Protein AF-A0A4Q3HAH0-F1 (afdb_monomer_lite)

Secondary structure (DSSP, 8-state):
-PPPHHHHHHHHHHHHHHHHHHHTTTT--HHHHHHHHHHHHS-GGG-SHHHHHHHHT--HHHHHHHHHHHHHTT--

Sequence (76 aa):
MTPTAIALADLLELLARMLHARGYQHDMFPAQWTALRYFSKAKRDLCTASELARFQGMANGPVSRTVRTLLQQALL

Radius of gyration: 15.09 Å; chains: 1; bounding box: 29×33×40 Å

Foldseek 3Di:
DPDDPVNVVVVVVVVVVVLQVVCPPPPHGSLLVLLLVCCVPDDPVCNDLVNSCVVVVHDSPVSVVSVVVCVVVVND

Structure (mmCIF, N/CA/C/O backbone):
data_AF-A0A4Q3HAH0-F1
#
_entry.id   AF-A0A4Q3HAH0-F1
#
loop_
_atom_site.group_PDB
_atom_site.id
_atom_site.type_symbol
_atom_site.label_atom_id
_atom_site.label_alt_id
_atom_site.label_comp_id
_atom_site.label_asym_id
_atom_site.label_entity_id
_atom_site.label_seq_id
_atom_site.pdbx_PDB_ins_code
_atom_site.Cartn_x
_atom_site.Cartn_y
_atom_site.Cartn_z
_atom_site.occupancy
_atom_site.B_iso_or_equiv
_atom_site.auth_seq_id
_atom_site.auth_comp_id
_atom_site.auth_asym_id
_atom_site.auth_atom_id
_atom_site.pdbx_PDB_model_num
ATOM 1 N N . MET A 1 1 ? 9.513 -20.996 -26.020 1.00 56.44 1 MET A N 1
ATOM 2 C CA . MET A 1 1 ? 10.433 -19.840 -26.056 1.00 56.44 1 MET A CA 1
ATOM 3 C C . MET A 1 1 ? 10.346 -19.152 -24.709 1.00 56.44 1 MET A C 1
ATOM 5 O O . MET A 1 1 ? 9.266 -18.703 -24.351 1.00 56.44 1 MET A O 1
ATOM 9 N N . THR A 1 2 ? 11.420 -19.159 -23.924 1.00 61.62 2 THR A N 1
ATOM 10 C CA . THR A 1 2 ? 11.500 -18.374 -22.687 1.00 61.62 2 THR A CA 1
ATOM 11 C C . THR A 1 2 ? 11.499 -16.891 -23.063 1.00 61.62 2 THR A C 1
ATOM 13 O O . THR A 1 2 ? 12.279 -16.509 -23.940 1.00 61.62 2 THR A O 1
ATOM 16 N N . PRO A 1 3 ? 10.617 -16.057 -22.484 1.00 68.69 3 PRO A N 1
ATOM 17 C CA . PRO A 1 3 ? 10.643 -14.629 -22.761 1.00 68.69 3 PRO A CA 1
ATOM 18 C C . PRO A 1 3 ? 12.017 -14.079 -22.375 1.00 68.69 3 PRO A C 1
ATOM 20 O O . PRO A 1 3 ? 12.556 -14.400 -21.314 1.00 68.69 3 PRO A O 1
ATOM 23 N N . THR A 1 4 ? 12.605 -13.286 -23.265 1.00 87.25 4 THR A N 1
ATOM 24 C CA . THR A 1 4 ? 13.838 -12.562 -22.964 1.00 87.25 4 THR A CA 1
ATOM 25 C C . THR A 1 4 ? 13.556 -11.532 -21.870 1.00 87.25 4 THR A C 1
ATOM 27 O O . THR A 1 4 ? 12.420 -11.082 -21.702 1.00 87.25 4 THR A O 1
ATOM 30 N N . ALA A 1 5 ? 14.583 -11.131 -21.119 1.00 88.31 5 ALA A N 1
ATOM 31 C CA . ALA A 1 5 ? 14.429 -10.136 -20.054 1.00 88.31 5 ALA A CA 1
ATOM 32 C C . ALA A 1 5 ? 13.791 -8.822 -20.556 1.00 88.31 5 ALA A C 1
ATOM 34 O O . ALA A 1 5 ? 13.021 -8.200 -19.832 1.00 88.31 5 ALA A O 1
ATOM 35 N N . ILE A 1 6 ? 14.055 -8.454 -21.816 1.00 91.38 6 ILE A N 1
ATOM 36 C CA . ILE A 1 6 ? 13.473 -7.283 -22.488 1.00 91.38 6 ILE A CA 1
ATOM 37 C C . ILE A 1 6 ? 11.964 -7.463 -22.678 1.00 91.38 6 ILE A C 1
ATOM 39 O O . ILE A 1 6 ? 11.192 -6.634 -22.215 1.00 91.38 6 ILE A O 1
ATOM 43 N N . ALA A 1 7 ? 11.528 -8.590 -23.249 1.00 90.50 7 ALA A N 1
ATOM 44 C CA . ALA A 1 7 ? 10.104 -8.867 -23.434 1.00 90.50 7 ALA A CA 1
ATOM 45 C C . ALA A 1 7 ? 9.333 -8.898 -22.101 1.00 90.50 7 ALA A C 1
ATOM 47 O O . ALA A 1 7 ? 8.179 -8.476 -22.037 1.00 90.50 7 ALA A O 1
ATOM 48 N N . LEU A 1 8 ? 9.963 -9.374 -21.020 1.00 92.56 8 LEU A N 1
ATOM 49 C CA . LEU A 1 8 ? 9.366 -9.318 -19.685 1.00 92.56 8 LEU A CA 1
ATOM 50 C C . LEU A 1 8 ? 9.252 -7.874 -19.167 1.00 92.56 8 LEU A C 1
ATOM 52 O O . LEU A 1 8 ? 8.213 -7.513 -18.617 1.00 92.56 8 LEU A O 1
ATOM 56 N N . ALA A 1 9 ? 10.287 -7.052 -19.350 1.00 89.81 9 ALA A N 1
ATOM 57 C CA . ALA A 1 9 ? 10.262 -5.642 -18.967 1.00 89.81 9 ALA A CA 1
ATOM 58 C C . ALA A 1 9 ? 9.176 -4.861 -19.728 1.00 89.81 9 ALA A C 1
ATOM 60 O O . ALA A 1 9 ? 8.415 -4.125 -19.101 1.00 89.81 9 ALA A O 1
ATOM 61 N N . ASP A 1 10 ? 9.029 -5.095 -21.033 1.00 90.50 10 ASP A N 1
ATOM 62 C CA . ASP A 1 10 ? 8.011 -4.446 -21.871 1.00 90.50 10 ASP A CA 1
ATOM 63 C C . ASP A 1 10 ? 6.587 -4.789 -21.409 1.00 90.50 10 ASP A C 1
ATOM 65 O O . ASP A 1 10 ? 5.709 -3.923 -21.333 1.00 90.50 10 ASP A O 1
ATOM 69 N N . LEU A 1 11 ? 6.351 -6.054 -21.040 1.00 93.69 11 LEU A N 1
ATOM 70 C CA . LEU A 1 11 ? 5.067 -6.493 -20.492 1.00 93.69 11 LEU A CA 1
ATOM 71 C C . LEU A 1 11 ? 4.786 -5.874 -19.118 1.00 93.69 11 LEU A C 1
ATOM 73 O O . LEU A 1 11 ? 3.655 -5.457 -18.859 1.00 93.69 11 LEU A O 1
ATOM 77 N N . LEU A 1 12 ? 5.797 -5.786 -18.247 1.00 90.44 12 LEU A N 1
ATOM 78 C CA . LEU A 1 12 ? 5.677 -5.123 -16.945 1.00 90.44 12 LEU A CA 1
ATOM 79 C C . LEU A 1 12 ? 5.363 -3.632 -17.104 1.00 90.44 12 LEU A C 1
ATOM 81 O O . LEU A 1 12 ? 4.501 -3.105 -16.401 1.00 90.44 12 LEU A O 1
ATOM 85 N N . GLU A 1 13 ? 6.009 -2.962 -18.054 1.00 88.25 13 GLU A N 1
ATOM 86 C CA . GLU A 1 13 ? 5.787 -1.549 -18.336 1.00 88.25 13 GLU A CA 1
ATOM 87 C C . GLU A 1 13 ? 4.389 -1.298 -18.929 1.00 88.25 13 GLU A C 1
ATOM 89 O O . GLU A 1 13 ? 3.685 -0.375 -18.512 1.00 88.25 13 GLU A O 1
ATOM 94 N N . LEU A 1 14 ? 3.937 -2.149 -19.858 1.00 90.12 14 LEU A N 1
ATOM 95 C CA . LEU A 1 14 ? 2.578 -2.093 -20.398 1.00 90.12 14 LEU A CA 1
ATOM 96 C C . LEU A 1 14 ? 1.530 -2.300 -19.298 1.00 90.12 14 LEU A C 1
ATOM 98 O O . LEU A 1 14 ? 0.575 -1.528 -19.207 1.00 90.12 14 LEU A O 1
ATOM 102 N N . LEU A 1 15 ? 1.725 -3.295 -18.431 1.00 84.69 15 LEU A N 1
ATOM 103 C CA . LEU A 1 15 ? 0.836 -3.570 -17.306 1.00 84.69 15 LEU A CA 1
ATOM 104 C C . LEU A 1 15 ? 0.798 -2.396 -16.318 1.00 84.69 15 LEU A C 1
ATOM 106 O O . LEU A 1 15 ? -0.287 -1.995 -15.895 1.00 84.69 15 LEU A O 1
ATOM 110 N N . ALA A 1 16 ? 1.949 -1.793 -16.007 1.00 76.56 16 ALA A N 1
ATOM 111 C CA . ALA A 1 16 ? 2.025 -0.589 -15.186 1.00 76.56 16 ALA A CA 1
ATOM 112 C C . ALA A 1 16 ? 1.254 0.573 -15.828 1.00 76.56 16 ALA A C 1
ATOM 114 O O . ALA A 1 16 ? 0.403 1.170 -15.171 1.00 76.56 16 ALA A O 1
ATOM 115 N N . ARG A 1 17 ? 1.462 0.857 -17.123 1.00 79.94 17 ARG A N 1
ATOM 116 C CA . ARG A 1 17 ? 0.703 1.886 -17.857 1.00 79.94 17 ARG A CA 1
ATOM 117 C C . ARG A 1 17 ? -0.799 1.628 -17.833 1.00 79.94 17 ARG A C 1
ATOM 119 O O . ARG A 1 17 ? -1.566 2.552 -17.585 1.00 79.94 17 ARG A O 1
ATOM 126 N N . MET A 1 18 ? -1.230 0.386 -18.046 1.00 81.31 18 MET A N 1
ATOM 127 C CA . MET A 1 18 ? -2.648 0.017 -18.002 1.00 81.31 18 MET A CA 1
ATOM 128 C C . MET A 1 18 ? -3.242 0.184 -16.600 1.00 81.31 18 MET A C 1
ATOM 130 O O . MET A 1 18 ? -4.361 0.676 -16.469 1.00 81.31 18 MET A O 1
ATOM 134 N N . LEU A 1 19 ? -2.500 -0.181 -15.551 1.00 71.19 19 LEU A N 1
ATOM 135 C CA . LEU A 1 19 ? -2.884 0.050 -14.156 1.00 71.19 19 LEU A CA 1
ATOM 136 C C . LEU A 1 19 ? -2.938 1.542 -13.818 1.00 71.19 19 LEU A C 1
ATOM 138 O O . LEU A 1 19 ? -3.843 1.959 -13.106 1.00 71.19 19 LEU A O 1
ATOM 142 N N . HIS A 1 20 ? -2.014 2.349 -14.340 1.00 66.50 20 HIS A N 1
ATOM 143 C CA . HIS A 1 20 ? -2.003 3.802 -14.171 1.00 66.50 20 HIS A CA 1
ATOM 144 C C . HIS A 1 20 ? -3.180 4.473 -14.889 1.00 66.50 20 HIS A C 1
ATOM 146 O O . HIS A 1 20 ? -3.888 5.270 -14.275 1.00 66.50 20 HIS A O 1
ATOM 152 N N . ALA A 1 21 ? -3.436 4.105 -16.147 1.00 68.19 21 ALA A N 1
ATOM 153 C CA . ALA A 1 21 ? -4.558 4.609 -16.937 1.00 68.19 21 ALA A CA 1
ATOM 154 C C . ALA A 1 21 ? -5.914 4.214 -16.330 1.00 68.19 21 ALA A C 1
ATOM 156 O O . ALA A 1 21 ? -6.844 5.013 -16.318 1.00 68.19 21 ALA A O 1
ATOM 157 N N . ARG A 1 22 ? -6.015 3.001 -15.767 1.00 63.72 22 ARG A N 1
ATOM 158 C CA . ARG A 1 22 ? -7.188 2.567 -14.990 1.00 63.72 22 ARG A CA 1
ATOM 159 C C . ARG A 1 22 ? -7.247 3.170 -13.589 1.00 63.72 22 ARG A C 1
ATOM 161 O O . ARG A 1 22 ? -8.328 3.271 -13.023 1.00 63.72 22 ARG A O 1
ATOM 168 N N . GLY A 1 23 ? -6.101 3.551 -13.028 1.00 56.91 23 GLY A N 1
ATOM 169 C CA . GLY A 1 23 ? -5.990 4.218 -11.737 1.00 56.91 23 GLY A CA 1
ATOM 170 C C . GLY A 1 23 ? -6.761 5.528 -11.750 1.00 56.91 23 GLY A C 1
ATOM 171 O O . GLY A 1 23 ? -7.608 5.710 -10.887 1.00 56.91 23 GLY A O 1
ATOM 172 N N . TYR A 1 24 ? -6.591 6.328 -12.810 1.00 57.03 24 TYR A N 1
ATOM 173 C CA . TYR A 1 24 ? -7.351 7.559 -13.074 1.00 57.03 24 TYR A CA 1
ATOM 174 C C . TYR A 1 24 ? -8.812 7.311 -13.513 1.00 57.03 24 TYR A C 1
ATOM 176 O O . TYR A 1 24 ? -9.404 8.107 -14.235 1.00 57.03 24 TYR A O 1
ATOM 184 N N . GLN A 1 25 ? -9.418 6.192 -13.114 1.00 55.56 25 GLN A N 1
ATOM 185 C CA . GLN A 1 25 ? -10.870 6.048 -13.142 1.00 55.56 25 GLN A CA 1
ATOM 186 C C . GLN A 1 25 ? -11.407 6.410 -11.756 1.00 55.56 25 GLN A C 1
ATOM 188 O O . GLN A 1 25 ? -10.957 5.843 -10.762 1.00 55.56 25 GLN A O 1
ATOM 193 N N . HIS A 1 26 ? -12.392 7.311 -11.711 1.00 60.94 26 HIS A N 1
ATOM 194 C CA . HIS A 1 26 ? -12.986 7.883 -10.488 1.00 60.94 26 HIS A CA 1
ATOM 195 C C . HIS A 1 26 ? -12.070 8.851 -9.707 1.00 60.94 26 HIS A C 1
ATOM 197 O O . HIS A 1 26 ? -12.103 8.857 -8.481 1.00 60.94 26 HIS A O 1
ATOM 203 N N . ASP A 1 27 ? -11.243 9.652 -10.394 1.00 71.50 27 ASP A N 1
ATOM 204 C CA . ASP A 1 27 ? -10.418 10.717 -9.782 1.00 71.50 27 ASP A CA 1
ATOM 205 C C . ASP A 1 27 ? -9.441 10.248 -8.682 1.00 71.50 27 ASP A C 1
ATOM 207 O O . ASP A 1 27 ? -9.083 11.005 -7.776 1.00 71.50 27 ASP A O 1
ATOM 211 N N . MET A 1 28 ? -8.986 8.991 -8.752 1.00 75.56 28 MET A N 1
ATOM 212 C CA . MET A 1 28 ? -8.153 8.376 -7.717 1.00 75.56 28 MET A CA 1
ATOM 213 C C . MET A 1 28 ? -6.732 8.063 -8.212 1.00 75.56 28 MET A C 1
ATOM 215 O O . MET A 1 28 ? -6.513 7.527 -9.291 1.00 75.56 28 MET A O 1
ATOM 219 N N . PHE A 1 29 ? -5.708 8.369 -7.420 1.00 82.81 29 PHE A N 1
ATOM 220 C CA . PHE A 1 29 ? -4.319 8.069 -7.773 1.00 82.81 29 PHE A CA 1
ATOM 221 C C . PHE A 1 29 ? -3.964 6.592 -7.482 1.00 82.81 29 PHE A C 1
ATOM 223 O O . PHE A 1 29 ? -4.502 5.982 -6.557 1.00 82.81 29 PHE A O 1
ATOM 230 N N . PRO A 1 30 ? -2.990 5.989 -8.188 1.00 81.12 30 PRO A N 1
ATOM 231 C CA . PRO A 1 30 ? -2.551 4.606 -7.944 1.00 81.12 30 PRO A CA 1
ATOM 232 C C . PRO A 1 30 ? -2.154 4.300 -6.488 1.00 81.12 30 PRO A C 1
ATOM 234 O O . PRO A 1 30 ? -2.412 3.204 -5.981 1.00 81.12 30 PRO A O 1
ATOM 237 N N . ALA A 1 31 ? -1.549 5.272 -5.794 1.00 85.62 31 ALA A N 1
ATOM 238 C CA . ALA A 1 31 ? -1.191 5.149 -4.381 1.00 85.62 31 ALA A CA 1
ATOM 239 C C . ALA A 1 31 ? -2.434 5.006 -3.484 1.00 85.62 31 ALA A C 1
ATOM 241 O O . ALA A 1 31 ? -2.435 4.184 -2.567 1.00 85.62 31 ALA A O 1
ATOM 242 N N . GLN A 1 32 ? -3.506 5.739 -3.800 1.00 89.56 32 GLN A N 1
ATOM 243 C CA . GLN A 1 32 ? -4.791 5.675 -3.101 1.00 89.56 32 GLN A CA 1
ATOM 244 C C . GLN A 1 32 ? -5.463 4.312 -3.316 1.00 89.56 32 GLN A C 1
ATOM 246 O O . GLN A 1 32 ? -5.822 3.641 -2.352 1.00 89.56 32 GLN A O 1
ATOM 251 N N . TRP A 1 33 ? -5.502 3.820 -4.559 1.00 88.69 33 TRP A N 1
ATOM 252 C CA . TRP A 1 33 ? -5.968 2.461 -4.870 1.00 88.69 33 TRP A CA 1
ATOM 253 C C . TRP A 1 33 ? -5.218 1.375 -4.094 1.00 88.69 33 TRP A C 1
ATOM 255 O O . TRP A 1 33 ? -5.802 0.398 -3.624 1.00 88.69 33 TRP A O 1
ATOM 265 N N . THR A 1 34 ? -3.901 1.527 -3.982 1.00 90.38 34 THR A N 1
ATOM 266 C CA . THR A 1 34 ? -3.055 0.562 -3.278 1.00 90.3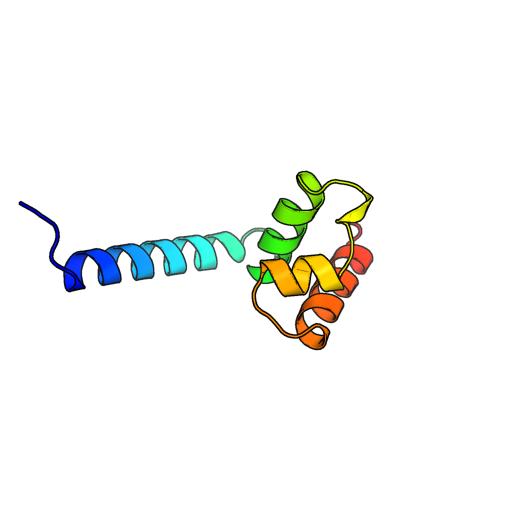8 34 THR A CA 1
ATOM 267 C C . THR A 1 34 ? -3.311 0.601 -1.775 1.00 90.38 34 THR A C 1
ATOM 269 O O . THR A 1 34 ? -3.403 -0.459 -1.161 1.00 90.38 34 THR A O 1
ATOM 272 N N . ALA A 1 35 ? -3.499 1.793 -1.203 1.00 94.12 35 ALA A N 1
ATOM 273 C CA . ALA A 1 35 ? -3.881 1.963 0.194 1.00 94.12 35 ALA A CA 1
ATOM 274 C C . ALA A 1 35 ? -5.241 1.312 0.502 1.00 94.12 35 ALA A C 1
ATOM 276 O O . ALA A 1 35 ? -5.331 0.527 1.441 1.00 94.12 35 ALA A O 1
ATOM 277 N N . LEU A 1 36 ? -6.270 1.537 -0.326 1.00 93.25 36 LEU A N 1
ATOM 278 C CA . LEU A 1 36 ? -7.587 0.905 -0.152 1.00 93.25 36 LEU A CA 1
ATOM 279 C C . LEU A 1 36 ? -7.507 -0.625 -0.203 1.00 93.25 36 LEU A C 1
ATOM 281 O O . LEU A 1 36 ? -8.033 -1.312 0.671 1.00 93.25 36 LEU A O 1
ATOM 285 N N . ARG A 1 37 ? -6.789 -1.179 -1.191 1.00 91.69 37 ARG A N 1
ATOM 286 C CA . ARG A 1 37 ? -6.577 -2.634 -1.281 1.00 91.69 37 ARG A CA 1
ATOM 287 C C . ARG A 1 37 ? -5.847 -3.184 -0.062 1.00 91.69 37 ARG A C 1
ATOM 289 O O . ARG A 1 37 ? -6.203 -4.265 0.402 1.00 91.69 37 ARG A O 1
ATOM 296 N N . TYR A 1 38 ? -4.849 -2.464 0.443 1.00 95.38 38 TYR A N 1
ATOM 297 C CA . TYR A 1 38 ? -4.127 -2.852 1.647 1.00 95.38 38 TYR A CA 1
ATOM 298 C C . TYR A 1 38 ? -5.065 -2.893 2.858 1.00 95.38 38 TYR A C 1
ATOM 300 O O . TYR A 1 38 ? -5.235 -3.957 3.450 1.00 95.38 38 TYR A O 1
ATOM 308 N N . PHE A 1 39 ? -5.751 -1.790 3.171 1.00 96.00 39 PHE A N 1
ATOM 309 C CA . PHE A 1 39 ? -6.619 -1.711 4.351 1.00 96.00 39 PHE A CA 1
ATOM 310 C C . PH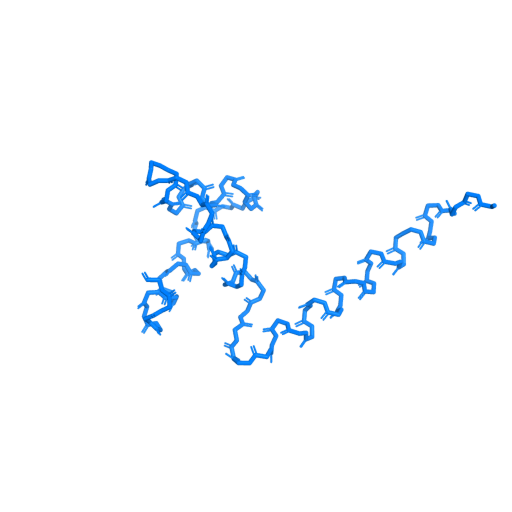E A 1 39 ? -7.844 -2.629 4.271 1.00 96.00 39 PHE A C 1
ATOM 312 O O . PHE A 1 39 ? -8.287 -3.120 5.301 1.00 96.00 39 PHE A O 1
ATOM 319 N N . SER A 1 40 ? -8.336 -2.957 3.069 1.00 94.88 40 SER A N 1
ATOM 320 C CA . SER A 1 40 ? -9.414 -3.948 2.898 1.00 94.88 40 SER A CA 1
ATOM 321 C C . SER A 1 40 ? -9.026 -5.376 3.313 1.00 94.88 40 SER A C 1
ATOM 323 O O . SER A 1 40 ? -9.899 -6.203 3.563 1.00 94.88 40 SER A O 1
ATOM 325 N N . LYS A 1 41 ? -7.722 -5.684 3.359 1.00 94.38 41 LYS A N 1
ATOM 326 C CA . LYS A 1 41 ? -7.183 -7.024 3.657 1.00 94.38 41 LYS A CA 1
ATOM 327 C C . LYS A 1 41 ? -6.359 -7.072 4.941 1.00 94.38 41 LYS A C 1
ATOM 329 O O . LYS A 1 41 ? -6.113 -8.159 5.463 1.00 94.38 41 LYS A O 1
ATOM 334 N N . ALA A 1 42 ? -5.872 -5.927 5.407 1.00 95.94 42 ALA A N 1
ATOM 335 C CA . ALA A 1 42 ? -5.023 -5.838 6.579 1.00 95.94 42 ALA A CA 1
ATOM 336 C C . ALA A 1 42 ? -5.801 -6.223 7.845 1.00 95.94 42 ALA A C 1
ATOM 338 O O . ALA A 1 42 ? -6.971 -5.883 8.024 1.00 95.94 42 ALA A O 1
ATOM 339 N N . LYS A 1 43 ? -5.125 -6.937 8.747 1.00 96.19 43 LYS A N 1
ATOM 340 C CA . LYS A 1 43 ? -5.617 -7.125 10.112 1.00 96.19 43 LYS A CA 1
ATOM 341 C C . LYS A 1 43 ? -5.586 -5.780 10.840 1.00 96.19 43 LYS A C 1
ATOM 343 O O . LYS A 1 43 ? -4.794 -4.905 10.502 1.00 96.19 43 LYS A O 1
ATOM 348 N N . ARG A 1 44 ? -6.438 -5.617 11.854 1.00 94.75 44 ARG A N 1
ATOM 349 C CA . ARG A 1 44 ? -6.647 -4.329 12.538 1.00 94.75 44 ARG A CA 1
ATOM 350 C C . ARG A 1 44 ? -5.371 -3.739 13.153 1.00 94.75 44 ARG A C 1
ATOM 352 O O . ARG A 1 44 ? -5.208 -2.526 13.140 1.00 94.75 44 ARG A O 1
ATOM 359 N N . ASP A 1 45 ? -4.477 -4.584 13.652 1.00 96.38 45 ASP A N 1
ATOM 360 C CA . ASP A 1 45 ? -3.149 -4.228 14.172 1.00 96.38 45 ASP A CA 1
ATOM 361 C C . ASP A 1 45 ? -2.194 -3.700 13.088 1.00 96.38 45 ASP A C 1
ATOM 363 O O . ASP A 1 45 ? -1.310 -2.898 13.377 1.00 96.38 45 ASP A O 1
ATOM 367 N N . LEU A 1 46 ? -2.409 -4.093 11.833 1.00 96.62 46 LEU A N 1
ATOM 368 C CA . LEU A 1 46 ? -1.651 -3.635 10.668 1.00 96.62 46 LEU A CA 1
ATOM 369 C C . LEU A 1 46 ? -2.315 -2.452 9.945 1.00 96.62 46 LEU A C 1
ATOM 371 O O . LEU A 1 46 ? -1.728 -1.887 9.026 1.00 96.62 46 LEU A O 1
ATOM 375 N N . CYS A 1 47 ? -3.511 -2.021 10.356 1.00 95.44 47 CYS A N 1
ATOM 376 C CA . CYS A 1 47 ? -4.216 -0.880 9.764 1.00 95.44 47 CYS A CA 1
ATOM 377 C C . CYS A 1 47 ? -3.639 0.469 10.231 1.00 95.44 47 CYS A C 1
ATOM 379 O O . CYS A 1 47 ? -4.348 1.311 10.778 1.00 95.44 47 CYS A O 1
ATOM 381 N N . THR A 1 48 ? -2.342 0.690 10.008 1.00 96.12 48 THR A N 1
ATOM 382 C CA . THR A 1 48 ? -1.655 1.949 10.322 1.00 96.12 48 THR A CA 1
ATOM 383 C C . THR A 1 48 ? -0.947 2.515 9.092 1.00 96.12 48 THR A C 1
ATOM 385 O O . THR A 1 48 ? -0.546 1.781 8.187 1.00 96.12 48 THR A O 1
ATOM 388 N N . ALA A 1 49 ? -0.763 3.839 9.051 1.00 95.00 49 ALA A N 1
ATOM 389 C CA . ALA A 1 49 ? -0.040 4.493 7.956 1.00 95.00 49 ALA A CA 1
ATOM 390 C C . ALA A 1 49 ? 1.427 4.033 7.867 1.00 95.00 49 ALA A C 1
ATOM 392 O O . ALA A 1 49 ? 1.959 3.907 6.767 1.00 95.00 49 ALA A O 1
ATOM 393 N N . SER A 1 50 ? 2.060 3.734 9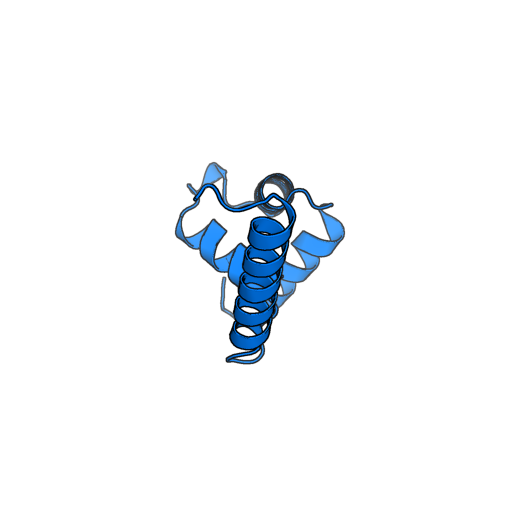.006 1.00 96.88 50 SER A N 1
ATOM 394 C CA . SER A 1 50 ? 3.435 3.225 9.064 1.00 96.88 50 SER A CA 1
ATOM 395 C C . SER A 1 50 ? 3.562 1.833 8.445 1.00 96.88 50 SER A C 1
ATOM 397 O O . SER A 1 50 ? 4.491 1.573 7.683 1.00 96.88 50 SER A O 1
ATOM 399 N N . GLU A 1 51 ? 2.606 0.945 8.718 1.00 97.94 51 GLU A N 1
ATOM 400 C CA . GLU A 1 51 ? 2.598 -0.398 8.134 1.00 97.94 51 GLU A CA 1
ATOM 401 C C . GLU A 1 51 ? 2.266 -0.374 6.641 1.00 97.94 51 GLU A C 1
ATOM 403 O O . GLU A 1 51 ? 2.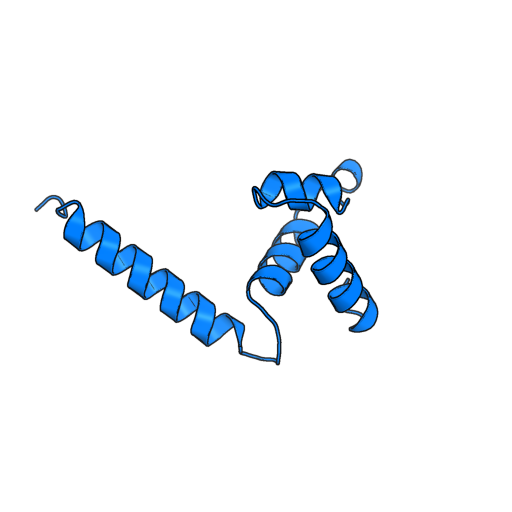885 -1.100 5.859 1.00 97.94 51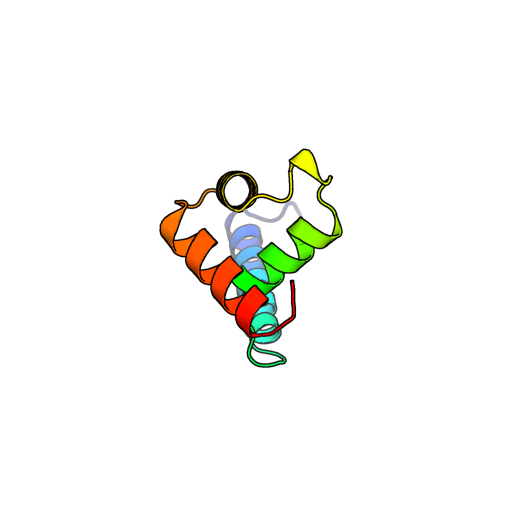 GLU A O 1
ATOM 408 N N . LEU A 1 52 ? 1.380 0.530 6.212 1.00 96.94 52 LEU A N 1
ATOM 409 C CA . LEU A 1 52 ? 1.164 0.791 4.791 1.00 96.94 52 LEU A CA 1
ATOM 410 C C . LEU A 1 52 ? 2.443 1.308 4.112 1.00 96.94 52 LEU A C 1
ATOM 412 O O . LEU A 1 52 ? 2.765 0.879 3.005 1.00 96.94 52 LEU A O 1
ATOM 416 N N . ALA A 1 53 ? 3.186 2.206 4.760 1.00 97.00 53 ALA A N 1
ATOM 417 C CA . ALA A 1 53 ? 4.432 2.737 4.217 1.00 97.00 53 ALA A CA 1
ATOM 418 C C . ALA A 1 53 ? 5.488 1.641 4.057 1.00 97.00 53 ALA A C 1
ATOM 420 O O . ALA A 1 53 ? 6.115 1.534 3.000 1.00 97.00 53 ALA A O 1
ATOM 421 N N . ARG A 1 54 ? 5.599 0.764 5.062 1.00 96.75 54 ARG A N 1
ATOM 422 C CA . ARG A 1 54 ? 6.437 -0.437 5.012 1.00 96.75 54 ARG A CA 1
ATOM 423 C C . ARG A 1 54 ? 6.026 -1.362 3.868 1.00 96.75 54 ARG A C 1
ATOM 425 O O . ARG A 1 54 ? 6.887 -1.810 3.120 1.00 96.75 54 ARG A O 1
ATOM 432 N N . PHE A 1 55 ? 4.726 -1.599 3.690 1.00 94.19 55 PHE A N 1
ATOM 433 C CA . PHE A 1 55 ? 4.191 -2.410 2.593 1.00 94.19 55 PHE A CA 1
ATOM 434 C C . PHE A 1 55 ? 4.496 -1.814 1.210 1.00 94.19 55 PHE A C 1
ATOM 436 O O . PHE A 1 55 ? 4.827 -2.547 0.283 1.00 94.19 55 PHE A O 1
ATOM 443 N N . GLN A 1 56 ? 4.403 -0.491 1.065 1.00 92.56 56 GLN A N 1
ATOM 444 C CA . GLN A 1 56 ? 4.655 0.200 -0.201 1.00 92.56 56 GLN A CA 1
ATOM 445 C C . GLN A 1 56 ? 6.146 0.455 -0.476 1.00 92.56 56 GLN A C 1
ATOM 447 O O . GLN A 1 56 ? 6.481 0.910 -1.567 1.00 92.56 56 GLN A O 1
ATOM 452 N N . GLY A 1 57 ? 7.040 0.199 0.488 1.00 94.31 57 GLY A N 1
ATOM 453 C CA . GLY A 1 57 ? 8.457 0.557 0.375 1.00 94.31 57 GLY A CA 1
ATOM 454 C C . GLY A 1 57 ? 8.678 2.070 0.272 1.00 94.31 57 GLY A C 1
ATOM 455 O O . GLY A 1 57 ? 9.610 2.518 -0.389 1.00 94.31 57 GLY A O 1
ATOM 456 N N . MET A 1 58 ? 7.796 2.866 0.884 1.00 93.38 58 MET A N 1
ATOM 457 C CA . MET A 1 58 ? 7.805 4.327 0.800 1.00 93.38 58 MET A CA 1
ATOM 458 C C . MET A 1 58 ? 8.053 4.974 2.162 1.00 93.38 58 MET A C 1
ATOM 460 O O . MET A 1 58 ? 7.822 4.383 3.213 1.00 93.38 58 MET A O 1
ATOM 464 N N . ALA A 1 59 ? 8.488 6.234 2.150 1.00 96.06 59 ALA A N 1
ATOM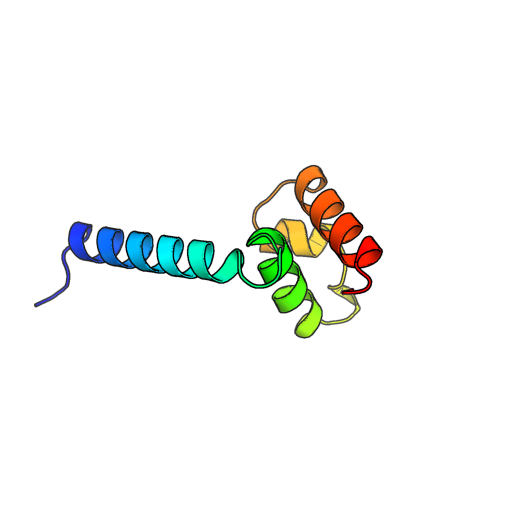 465 C CA . ALA A 1 59 ? 8.552 7.041 3.363 1.00 96.06 59 ALA A CA 1
ATOM 466 C C . ALA A 1 59 ? 7.144 7.353 3.909 1.00 96.06 59 ALA A C 1
ATOM 468 O O . ALA A 1 59 ? 6.183 7.509 3.152 1.00 96.06 59 ALA A O 1
ATOM 469 N N . ASN A 1 60 ? 7.041 7.549 5.228 1.00 94.31 60 ASN A N 1
ATOM 470 C CA . ASN A 1 60 ? 5.767 7.828 5.900 1.00 94.31 60 ASN A CA 1
ATOM 471 C C . ASN A 1 60 ? 5.078 9.108 5.398 1.00 94.31 60 ASN A C 1
ATOM 473 O O . ASN A 1 60 ? 3.860 9.140 5.296 1.00 94.31 60 ASN A O 1
ATOM 477 N N . GLY A 1 61 ? 5.820 10.167 5.057 1.00 95.88 61 GLY A N 1
ATOM 478 C CA . GLY A 1 61 ? 5.231 11.457 4.660 1.00 95.88 61 GLY A CA 1
ATOM 479 C C . GLY A 1 61 ? 4.262 11.364 3.464 1.00 95.88 61 GLY A C 1
ATOM 480 O O . GLY A 1 61 ? 3.094 11.742 3.593 1.00 95.88 61 GLY A O 1
ATOM 481 N N . PRO A 1 62 ? 4.700 10.859 2.295 1.00 93.38 62 PRO A N 1
ATOM 482 C CA . PRO A 1 62 ? 3.828 10.625 1.139 1.00 93.38 62 PRO A CA 1
ATOM 483 C C . PRO A 1 62 ? 2.641 9.691 1.422 1.00 93.38 62 PRO A C 1
ATOM 485 O O . PRO A 1 62 ? 1.524 9.953 0.968 1.00 93.38 62 PRO A O 1
ATOM 488 N N . VAL A 1 63 ? 2.864 8.637 2.207 1.00 96.19 63 VAL A N 1
ATOM 489 C CA . VAL A 1 63 ? 1.837 7.646 2.556 1.00 96.19 63 VAL A CA 1
ATOM 490 C C . VAL A 1 63 ? 0.772 8.272 3.452 1.00 96.19 63 VAL A C 1
ATOM 492 O O . VAL A 1 63 ? -0.413 8.193 3.146 1.00 96.19 63 VAL A O 1
ATOM 495 N N . SER A 1 64 ? 1.178 8.997 4.494 1.00 96.25 64 SER A N 1
ATOM 496 C CA . SER A 1 64 ? 0.269 9.722 5.384 1.00 96.25 64 SER A CA 1
ATOM 497 C C . SER A 1 64 ? -0.570 10.759 4.641 1.00 96.25 64 SER A C 1
ATOM 499 O O . SER A 1 64 ? -1.747 10.920 4.954 1.00 96.25 64 SER A O 1
ATOM 501 N N . ARG A 1 65 ? -0.015 11.435 3.622 1.00 95.44 65 ARG A N 1
ATOM 502 C CA . ARG A 1 65 ? -0.807 12.324 2.750 1.00 95.44 65 ARG A CA 1
ATOM 503 C C . ARG A 1 65 ? -1.873 11.550 1.977 1.00 95.44 65 ARG A C 1
ATOM 505 O O . ARG A 1 65 ? -3.020 11.974 1.968 1.00 95.44 65 ARG A O 1
ATOM 512 N N . THR A 1 66 ? -1.515 10.401 1.406 1.00 94.62 66 THR A N 1
ATOM 513 C CA . THR A 1 66 ? -2.455 9.519 0.692 1.00 94.62 66 THR A CA 1
ATOM 514 C C . THR A 1 66 ? -3.598 9.067 1.603 1.00 94.62 66 THR A C 1
ATOM 516 O O . THR A 1 66 ? -4.763 9.204 1.236 1.00 94.62 66 THR A O 1
ATOM 519 N N . VAL A 1 67 ? -3.273 8.584 2.809 1.00 95.69 67 VAL A N 1
ATOM 520 C CA . VAL A 1 67 ? -4.262 8.161 3.814 1.00 95.69 67 VAL A CA 1
ATOM 521 C C . VAL A 1 67 ? -5.161 9.328 4.217 1.00 95.69 67 VAL A C 1
ATOM 523 O O . VAL A 1 67 ? -6.378 9.183 4.232 1.00 95.69 67 VAL A O 1
ATOM 526 N N . ARG A 1 68 ? -4.585 10.507 4.480 1.00 95.81 68 ARG A N 1
ATOM 527 C CA . ARG A 1 68 ? -5.353 11.712 4.818 1.00 95.81 68 ARG A CA 1
ATOM 528 C C . ARG A 1 68 ? -6.335 12.094 3.714 1.00 95.81 68 ARG A C 1
ATOM 530 O O . ARG A 1 68 ? -7.478 12.403 4.027 1.00 95.81 68 ARG A O 1
ATOM 537 N N . THR A 1 69 ? -5.912 12.072 2.451 1.00 93.38 69 THR A N 1
ATOM 538 C CA . THR A 1 69 ? -6.805 12.381 1.328 1.00 93.38 69 THR A CA 1
ATOM 539 C C . THR A 1 69 ? -7.947 11.371 1.231 1.00 93.38 69 THR A C 1
ATOM 541 O O . THR A 1 69 ? -9.089 11.779 1.072 1.00 93.38 69 THR A O 1
ATOM 544 N N . LEU A 1 70 ? -7.675 10.075 1.412 1.00 92.81 70 LEU A N 1
ATOM 545 C CA . LEU A 1 70 ? -8.718 9.043 1.404 1.00 92.81 70 LEU A CA 1
ATOM 546 C C . LEU A 1 70 ? -9.735 9.204 2.544 1.00 92.81 70 LEU A C 1
ATOM 548 O O . LEU A 1 70 ? -10.933 9.080 2.303 1.00 92.81 70 LEU A O 1
ATOM 552 N N . LEU A 1 71 ? -9.276 9.541 3.755 1.00 94.38 71 LEU A N 1
ATOM 553 C CA . LEU A 1 71 ? -10.154 9.871 4.886 1.00 94.38 71 LEU A CA 1
ATOM 554 C C . LEU A 1 71 ? -11.020 11.106 4.579 1.00 94.38 71 LEU A C 1
ATOM 556 O O . LEU A 1 71 ? -12.212 11.119 4.862 1.00 94.38 71 LEU A O 1
ATOM 560 N N . GLN A 1 72 ? -10.442 12.143 3.961 1.00 94.00 72 GLN A N 1
ATOM 561 C CA . GLN A 1 72 ? -11.180 13.347 3.546 1.00 94.00 72 GLN A CA 1
ATOM 562 C C . GLN A 1 72 ? -12.233 13.057 2.469 1.00 94.00 72 GLN A C 1
ATOM 564 O O . GLN A 1 72 ? -13.249 13.742 2.412 1.00 94.00 72 GLN A O 1
ATOM 569 N N . GLN A 1 73 ? -11.996 12.046 1.635 1.00 88.94 73 GLN A N 1
ATOM 570 C CA . GLN A 1 73 ? -12.941 11.557 0.632 1.00 88.94 73 GLN A CA 1
ATOM 571 C C . GLN A 1 73 ? -13.961 10.554 1.205 1.00 88.94 73 GLN A C 1
ATOM 573 O O . GLN A 1 73 ? -14.803 10.075 0.451 1.00 88.94 73 GLN A O 1
ATOM 578 N N . ALA A 1 74 ? -13.898 10.230 2.505 1.00 90.00 74 ALA A N 1
ATOM 579 C CA . ALA A 1 74 ? -14.719 9.207 3.164 1.00 90.00 74 ALA A CA 1
ATOM 580 C C . ALA A 1 74 ? -14.619 7.808 2.517 1.00 90.00 74 ALA A C 1
ATOM 582 O O . ALA A 1 74 ? -15.586 7.050 2.480 1.00 90.00 74 ALA A O 1
ATOM 583 N N . LEU A 1 75 ? -13.437 7.474 1.988 1.00 87.19 75 LEU A N 1
ATOM 584 C CA . LEU A 1 75 ? -13.139 6.177 1.366 1.00 87.19 75 LEU A CA 1
ATOM 585 C C . LEU A 1 75 ? -12.371 5.221 2.298 1.00 87.19 75 LEU A C 1
ATOM 587 O O . LEU A 1 75 ? -12.212 4.045 1.972 1.00 87.19 75 LEU A O 1
ATOM 591 N N . LEU A 1 76 ? -11.890 5.728 3.435 1.00 87.38 76 LEU A N 1
ATOM 592 C CA . LEU A 1 76 ? -11.325 4.995 4.572 1.00 87.38 76 LEU A CA 1
ATOM 593 C C . LEU A 1 76 ? -12.034 5.455 5.845 1.00 87.38 76 LEU A C 1
ATOM 595 O O . LEU A 1 76 ? -12.168 4.614 6.758 1.00 87.38 76 LEU A O 1
#

pLDDT: mean 87.3, std 11.66, range [55.56, 97.94]